Protein AF-A0A5N5NW30-F1 (afdb_monomer_lite)

Foldseek 3Di:
DVVVVVVVVVVVVVVVVVVVVVVCCVVPPDDDPPPDDPVVVVVVVVVVVVVCVVVVVVVVVVVVVVVVVVVVVVVVVVVVVVVVVVDPDPPPPPPDCPPVNVCCVPVPCVVVVVVVVVVVVVVVVVVVVVVVVVVVVVVVPDDD

Structure (mmCIF, N/CA/C/O backbone):
data_AF-A0A5N5NW30-F1
#
_entry.id   AF-A0A5N5NW30-F1
#
loop_
_atom_site.group_PDB
_atom_site.id
_atom_site.type_symbol
_atom_site.label_atom_id
_atom_site.label_alt_id
_atom_site.label_comp_id
_atom_site.label_asym_id
_atom_site.label_entity_id
_atom_site.label_seq_id
_atom_site.pdbx_PDB_ins_code
_atom_site.Cartn_x
_atom_site.Cartn_y
_atom_site.Cartn_z
_atom_site.occupancy
_atom_site.B_iso_or_equiv
_atom_site.auth_seq_id
_atom_site.auth_comp_id
_atom_site.auth_asym_id
_atom_site.auth_atom_id
_atom_site.pdbx_PDB_model_num
ATOM 1 N N . MET A 1 1 ? 29.950 3.317 -1.312 1.00 75.06 1 MET A N 1
ATOM 2 C CA . MET A 1 1 ? 28.724 3.662 -2.066 1.00 75.06 1 MET A CA 1
ATOM 3 C C . MET A 1 1 ? 27.611 2.638 -1.864 1.00 75.06 1 MET A C 1
ATOM 5 O O . MET A 1 1 ? 26.553 3.048 -1.417 1.00 75.06 1 MET A O 1
ATOM 9 N N . LEU A 1 2 ? 27.807 1.334 -2.122 1.00 92.75 2 LEU A N 1
ATOM 10 C CA . LEU A 1 2 ? 26.749 0.338 -1.855 1.00 92.75 2 LEU A CA 1
ATOM 11 C C . LEU A 1 2 ? 26.491 0.112 -0.356 1.00 92.75 2 LEU A C 1
ATOM 13 O O . LEU A 1 2 ? 25.343 0.176 0.061 1.00 92.75 2 LEU A O 1
ATOM 17 N N . ASN A 1 3 ? 27.541 -0.058 0.456 1.00 93.12 3 ASN A N 1
ATOM 18 C CA . ASN A 1 3 ? 27.385 -0.259 1.907 1.00 93.12 3 ASN A CA 1
ATOM 19 C C . ASN A 1 3 ? 26.678 0.929 2.577 1.00 93.12 3 ASN A C 1
ATOM 21 O O . ASN A 1 3 ? 25.701 0.747 3.288 1.00 93.12 3 ASN A O 1
ATOM 25 N N . THR A 1 4 ? 27.089 2.150 2.233 1.00 94.88 4 THR A N 1
ATOM 26 C CA . THR A 1 4 ? 26.446 3.387 2.697 1.00 94.88 4 THR A CA 1
ATOM 27 C C . THR A 1 4 ? 24.982 3.490 2.249 1.00 94.88 4 THR A C 1
ATOM 29 O O . THR A 1 4 ? 24.136 3.936 3.011 1.00 94.88 4 THR A O 1
ATOM 32 N N . ALA A 1 5 ? 24.646 3.055 1.027 1.00 95.44 5 ALA A N 1
ATOM 33 C CA . ALA A 1 5 ? 23.256 3.027 0.559 1.00 95.44 5 ALA A CA 1
ATOM 34 C C . ALA A 1 5 ? 22.407 1.990 1.307 1.00 95.44 5 ALA A C 1
ATOM 36 O O . ALA A 1 5 ? 21.241 2.238 1.602 1.00 95.44 5 ALA A O 1
ATOM 37 N N . GLN A 1 6 ? 22.994 0.841 1.637 1.00 96.12 6 GLN A N 1
ATOM 38 C CA . GLN A 1 6 ? 22.335 -0.186 2.433 1.00 96.12 6 GLN A CA 1
ATOM 39 C C . GLN A 1 6 ? 22.068 0.295 3.863 1.00 96.12 6 GLN A C 1
ATOM 41 O O . GLN A 1 6 ? 20.976 0.070 4.375 1.00 96.12 6 GLN A O 1
ATOM 46 N N . GLU A 1 7 ? 23.026 0.984 4.482 1.00 96.38 7 GLU A N 1
ATOM 47 C CA . GLU A 1 7 ? 22.856 1.605 5.801 1.00 96.38 7 GLU A CA 1
ATOM 48 C C . GLU A 1 7 ? 21.723 2.641 5.789 1.00 96.38 7 GLU A C 1
ATOM 50 O O . GLU A 1 7 ? 20.813 2.551 6.610 1.00 96.38 7 GLU A O 1
ATOM 55 N N . MET A 1 8 ? 21.697 3.550 4.805 1.00 96.31 8 MET A N 1
ATOM 56 C CA . MET A 1 8 ? 20.609 4.532 4.658 1.00 96.31 8 MET A CA 1
ATOM 57 C C . MET A 1 8 ? 19.235 3.868 4.480 1.00 96.31 8 MET A C 1
ATOM 59 O O . MET A 1 8 ? 18.257 4.306 5.078 1.00 96.31 8 MET A O 1
ATOM 63 N N . LEU A 1 9 ? 19.156 2.774 3.716 1.00 96.88 9 LEU A N 1
ATOM 64 C CA . LEU A 1 9 ? 17.911 2.022 3.523 1.00 96.88 9 LEU A CA 1
ATOM 65 C C . LEU A 1 9 ? 17.415 1.361 4.821 1.00 96.88 9 LEU A C 1
ATOM 67 O O . LEU A 1 9 ? 16.210 1.198 5.013 1.00 96.88 9 LEU A O 1
ATOM 71 N N . ILE A 1 10 ? 18.323 0.932 5.701 1.00 96.94 10 ILE A N 1
ATOM 72 C CA . ILE A 1 10 ? 17.952 0.377 7.010 1.00 96.94 10 ILE A CA 1
ATOM 73 C C . ILE A 1 10 ? 17.352 1.480 7.882 1.00 96.94 10 ILE A C 1
ATOM 75 O O . ILE A 1 10 ? 16.260 1.288 8.415 1.00 96.94 10 ILE A O 1
ATOM 79 N N . VAL A 1 11 ? 18.011 2.640 7.946 1.00 97.62 11 VAL A N 1
ATOM 80 C CA . VAL A 1 11 ? 17.528 3.806 8.701 1.00 97.62 11 VAL A CA 1
ATOM 81 C C . VAL A 1 11 ? 16.145 4.239 8.211 1.00 97.62 11 VAL A C 1
ATOM 83 O O . VAL A 1 11 ? 15.212 4.310 9.005 1.00 97.62 11 VAL A O 1
ATOM 86 N N . GLU A 1 12 ? 15.961 4.403 6.898 1.00 97.25 12 GLU A N 1
ATOM 87 C CA . GLU A 1 12 ? 14.670 4.791 6.313 1.00 97.25 12 GLU A CA 1
ATOM 88 C C . GLU A 1 12 ? 13.552 3.787 6.660 1.00 97.25 12 GLU A C 1
ATOM 90 O O . GLU A 1 12 ? 12.411 4.162 6.939 1.00 97.25 12 GLU A O 1
ATOM 95 N N . LYS A 1 13 ? 13.857 2.482 6.671 1.00 97.44 13 LYS A N 1
ATOM 96 C CA . LYS A 1 13 ? 12.886 1.450 7.067 1.00 97.44 13 LYS A CA 1
ATOM 97 C C . LYS A 1 13 ? 12.501 1.549 8.538 1.00 97.44 13 LYS A C 1
ATOM 99 O O . LYS A 1 13 ? 11.350 1.270 8.871 1.00 97.44 13 LYS A O 1
ATOM 104 N N . GLU A 1 14 ? 13.442 1.878 9.414 1.00 97.44 14 GLU A N 1
ATOM 105 C CA . GLU A 1 14 ? 13.169 2.069 10.838 1.00 97.44 14 GLU A CA 1
ATOM 106 C C . GLU A 1 14 ? 12.340 3.328 11.087 1.00 97.44 14 GLU A C 1
ATOM 108 O O . GLU A 1 14 ? 11.372 3.276 11.844 1.00 97.44 14 GLU A O 1
ATOM 113 N N . GLU A 1 15 ? 12.654 4.429 10.408 1.00 97.62 15 GLU A N 1
ATOM 114 C CA . GLU A 1 15 ? 11.883 5.673 10.476 1.00 97.62 15 GLU A CA 1
ATOM 115 C C . GLU A 1 15 ? 10.439 5.464 10.014 1.00 97.62 15 GLU A C 1
ATOM 117 O O . GLU A 1 15 ? 9.511 5.791 10.752 1.00 97.62 15 GLU A O 1
ATOM 122 N N . LYS A 1 16 ? 10.229 4.791 8.875 1.00 97.38 16 LYS A N 1
ATOM 123 C CA . LYS A 1 16 ? 8.880 4.456 8.384 1.00 97.38 16 LYS A CA 1
ATOM 124 C C . LYS A 1 16 ? 8.087 3.576 9.350 1.00 97.38 16 LYS A C 1
ATOM 126 O O . LYS A 1 16 ? 6.865 3.692 9.426 1.00 97.38 16 LYS A O 1
ATOM 131 N N . LYS A 1 17 ? 8.748 2.672 10.083 1.00 97.06 17 LYS A N 1
ATOM 132 C CA . LYS A 1 17 ? 8.079 1.864 11.119 1.00 97.06 17 LYS A CA 1
ATOM 133 C C . LYS A 1 17 ? 7.624 2.734 12.286 1.00 97.06 17 LYS A C 1
ATOM 135 O O . LYS A 1 17 ? 6.471 2.621 12.688 1.00 97.06 17 LYS A O 1
ATOM 140 N N . LYS A 1 18 ? 8.494 3.620 12.776 1.00 97.19 18 LYS A N 1
ATOM 141 C CA . LYS A 1 18 ? 8.165 4.557 13.860 1.00 97.19 18 LYS A CA 1
ATOM 142 C C . LYS A 1 18 ? 7.029 5.494 13.458 1.00 97.19 18 LYS A C 1
ATOM 144 O O . LYS A 1 18 ? 6.067 5.636 14.200 1.00 97.19 18 LYS A O 1
ATOM 149 N N . GLU A 1 19 ? 7.092 6.073 12.262 1.00 97.06 19 GLU A N 1
ATOM 150 C CA . GLU A 1 19 ? 6.037 6.944 11.731 1.00 97.06 19 GLU A CA 1
ATOM 151 C C . GLU A 1 19 ? 4.691 6.211 11.628 1.00 97.06 19 GLU A C 1
ATOM 153 O O . GLU A 1 19 ? 3.650 6.754 12.004 1.00 97.06 19 GLU A O 1
ATOM 158 N N . LYS A 1 20 ? 4.706 4.942 11.193 1.00 96.50 20 LYS A N 1
ATOM 159 C CA . LYS A 1 20 ? 3.509 4.095 11.170 1.00 96.50 20 LYS A CA 1
ATOM 160 C C . LYS A 1 20 ? 2.938 3.874 12.571 1.00 96.50 20 LYS A C 1
ATOM 162 O O . LYS A 1 20 ? 1.726 3.964 12.737 1.00 96.50 20 LYS A O 1
ATOM 167 N N . GLU A 1 21 ? 3.774 3.573 13.561 1.00 95.75 21 GLU A N 1
ATOM 168 C CA . GLU A 1 21 ? 3.337 3.385 14.951 1.00 95.75 21 GLU A CA 1
ATOM 169 C C . GLU A 1 21 ? 2.720 4.665 15.526 1.00 95.75 21 GLU A C 1
ATOM 171 O O . GLU A 1 21 ? 1.627 4.607 16.091 1.00 95.75 21 GLU A O 1
ATOM 176 N N . VAL A 1 22 ? 3.354 5.821 15.299 1.00 96.25 22 VAL A N 1
ATOM 177 C CA . VAL A 1 22 ? 2.825 7.132 15.709 1.00 96.25 22 VAL A CA 1
ATOM 178 C C . VAL A 1 22 ? 1.463 7.375 15.060 1.00 96.25 22 VAL A C 1
ATOM 180 O O . VAL A 1 22 ? 0.467 7.531 15.765 1.00 96.25 22 VAL A O 1
ATOM 183 N N . THR A 1 23 ? 1.377 7.261 13.734 1.00 95.69 23 THR A N 1
ATOM 184 C CA . THR A 1 23 ? 0.126 7.467 12.987 1.00 95.69 23 THR A CA 1
ATOM 185 C C . THR A 1 23 ? -0.996 6.535 13.460 1.00 95.69 23 THR A C 1
ATOM 187 O O . THR A 1 23 ? -2.151 6.948 13.568 1.00 95.69 23 THR A O 1
ATOM 190 N N . LEU A 1 24 ? -0.686 5.265 13.745 1.00 94.81 24 LEU A N 1
ATOM 191 C CA . LEU A 1 24 ? -1.678 4.300 14.227 1.00 94.81 24 LEU A CA 1
ATOM 192 C C . LEU A 1 24 ? -2.142 4.604 15.650 1.00 94.81 24 LEU A C 1
ATOM 194 O O . LEU A 1 24 ? -3.332 4.483 15.919 1.00 94.81 24 LEU A O 1
ATOM 198 N N . SER A 1 25 ? -1.239 5.015 16.539 1.00 94.38 25 SER A N 1
ATOM 199 C CA . SER A 1 25 ? -1.603 5.376 17.913 1.00 94.38 25 SER A CA 1
ATOM 200 C C . SER A 1 25 ? -2.461 6.642 17.994 1.00 94.38 25 SER A C 1
ATOM 202 O O . SER A 1 25 ? -3.344 6.719 18.846 1.00 94.38 25 SER A O 1
ATOM 204 N N . GLU A 1 26 ? -2.262 7.593 17.076 1.00 94.00 26 GLU A N 1
ATOM 205 C CA . GLU A 1 26 ? -3.113 8.779 16.934 1.00 94.00 26 GLU A CA 1
ATOM 206 C C . GLU A 1 26 ? -4.493 8.438 16.355 1.00 94.00 26 GLU A C 1
ATOM 208 O O . GLU A 1 26 ? -5.513 8.902 16.864 1.00 94.00 26 GLU A O 1
ATOM 213 N N . ARG A 1 27 ? -4.547 7.618 15.295 1.00 92.31 27 ARG A N 1
ATOM 214 C CA . ARG A 1 27 ? -5.810 7.286 14.610 1.00 92.31 27 ARG A CA 1
ATOM 215 C C . ARG A 1 27 ? -6.655 6.250 15.344 1.00 92.31 27 ARG A C 1
ATOM 217 O O . ARG A 1 27 ? -7.880 6.297 15.263 1.00 92.31 27 ARG A O 1
ATOM 224 N N . VAL A 1 28 ? -6.013 5.300 16.017 1.00 91.56 28 VAL A N 1
ATOM 225 C CA . VAL A 1 28 ? -6.661 4.176 16.702 1.00 91.56 28 VAL A CA 1
ATOM 226 C C . VAL A 1 28 ? -6.091 4.066 18.119 1.00 91.56 28 VAL A C 1
ATOM 228 O O . VAL A 1 28 ? -5.298 3.165 18.411 1.00 91.56 28 VAL A O 1
ATOM 231 N N . PRO A 1 29 ? -6.467 4.992 19.020 1.00 90.56 29 PRO A N 1
ATOM 232 C CA . PRO A 1 29 ? -6.035 4.923 20.405 1.00 90.56 29 PRO A CA 1
ATOM 233 C C . PRO A 1 29 ? -6.626 3.682 21.099 1.00 90.56 29 PRO A C 1
ATOM 235 O O . PRO A 1 29 ? -7.711 3.218 20.731 1.00 90.56 29 PRO A O 1
ATOM 238 N N . PRO A 1 30 ? -5.958 3.147 22.139 1.00 91.25 30 PRO A N 1
ATOM 239 C CA . PRO A 1 30 ? -6.471 2.012 22.898 1.00 91.25 30 PRO A CA 1
ATOM 240 C C . PRO A 1 30 ? -7.865 2.281 23.476 1.00 91.25 30 PRO A C 1
ATOM 242 O O . PRO A 1 30 ? -8.103 3.314 24.109 1.00 91.25 30 PRO A O 1
ATOM 245 N N . LEU A 1 31 ? -8.777 1.325 23.295 1.00 89.31 31 LEU A N 1
ATOM 246 C CA . LEU A 1 31 ? -10.144 1.430 23.796 1.00 89.31 31 LEU A CA 1
ATOM 247 C C . LEU A 1 31 ? -10.160 1.358 25.325 1.00 89.31 31 LEU A C 1
ATOM 249 O O . LEU A 1 31 ? -9.690 0.392 25.928 1.00 89.31 31 LEU A O 1
ATOM 253 N N . LYS A 1 32 ? -10.748 2.371 25.959 1.00 86.62 32 LYS A N 1
ATOM 254 C CA . LYS A 1 32 ? -11.019 2.377 27.397 1.00 86.62 32 LYS A CA 1
ATOM 255 C C . LYS A 1 32 ? -12.452 1.914 27.603 1.00 86.62 32 LYS A C 1
ATOM 257 O O . LYS A 1 32 ? -13.372 2.668 27.328 1.00 86.62 32 LYS A O 1
ATOM 262 N N . LEU A 1 33 ? -12.622 0.671 28.050 1.00 88.44 33 LEU A N 1
ATOM 263 C CA . LEU A 1 33 ? -13.942 0.061 28.263 1.00 88.44 33 LEU A CA 1
ATOM 264 C C . LEU A 1 33 ? -14.381 0.070 29.738 1.00 88.44 33 LEU A C 1
ATOM 266 O O . LEU A 1 33 ? -15.525 -0.234 30.060 1.00 88.44 33 LEU A O 1
ATOM 270 N N . SER A 1 34 ? -13.470 0.403 30.652 1.00 89.62 34 SER A N 1
ATOM 271 C CA . SER A 1 34 ? -13.735 0.439 32.089 1.00 89.62 34 SER A CA 1
ATOM 272 C C . SER A 1 34 ? -14.612 1.631 32.466 1.00 89.62 34 SER A C 1
ATOM 274 O O . SER A 1 34 ? -14.261 2.767 32.151 1.00 89.62 34 SER A O 1
ATOM 276 N N . GLY A 1 35 ? -15.688 1.379 33.211 1.00 88.31 35 GLY A N 1
ATOM 277 C CA . GLY A 1 35 ? -16.539 2.428 33.780 1.00 88.31 35 GLY A CA 1
ATOM 278 C C . GLY A 1 35 ? -17.621 2.972 32.845 1.00 88.31 35 GLY A C 1
ATOM 279 O O . GLY A 1 35 ? -18.324 3.889 33.254 1.00 88.31 35 GLY A O 1
ATOM 280 N N . LEU A 1 36 ? -17.781 2.413 31.638 1.00 91.19 36 LEU A N 1
ATOM 281 C CA . LEU A 1 36 ? -18.909 2.746 30.768 1.00 91.19 36 LEU A CA 1
ATOM 282 C C . LEU A 1 36 ? -20.166 1.980 31.183 1.00 91.19 36 LEU A C 1
ATOM 284 O O . LEU A 1 36 ? -20.116 0.807 31.562 1.00 91.19 36 LEU A O 1
ATOM 288 N N . SER A 1 37 ? -21.306 2.650 31.070 1.00 93.81 37 SER A N 1
ATOM 289 C CA . SER A 1 37 ? -22.620 2.028 31.157 1.00 93.81 37 SER A CA 1
ATOM 290 C C . SER A 1 37 ? -22.906 1.151 29.929 1.00 93.81 37 SER A C 1
ATOM 292 O O . SER A 1 37 ? -22.272 1.267 28.879 1.00 93.81 37 SER A O 1
ATOM 294 N N . VAL A 1 38 ? -23.906 0.272 30.039 1.00 93.31 38 VAL A N 1
ATOM 295 C CA . VAL A 1 38 ? -24.323 -0.614 28.934 1.00 93.31 38 VAL A CA 1
ATOM 296 C C . VAL A 1 38 ? -24.724 0.183 27.689 1.00 93.31 38 VAL A C 1
ATOM 298 O O . VAL A 1 38 ? -24.443 -0.247 26.573 1.00 93.31 38 VAL A O 1
ATOM 301 N N . GLN A 1 39 ? -25.357 1.342 27.869 1.00 94.94 39 GLN A N 1
ATOM 302 C CA . GLN A 1 39 ? -25.820 2.167 26.758 1.00 94.94 39 GLN A CA 1
ATOM 303 C C . GLN A 1 39 ? -24.658 2.846 26.027 1.00 94.94 39 GLN A C 1
ATOM 305 O O . GLN A 1 39 ? -24.571 2.743 24.807 1.00 94.94 39 GLN A O 1
ATOM 310 N N . GLU A 1 40 ? -23.707 3.427 26.763 1.00 93.69 40 GLU A N 1
ATOM 311 C CA . GLU A 1 40 ? -22.507 4.027 26.164 1.00 93.69 40 GLU A CA 1
ATOM 312 C C . GLU A 1 40 ? -21.644 2.979 25.443 1.00 93.69 40 GLU A C 1
ATOM 314 O O . GLU A 1 40 ? -21.035 3.268 24.414 1.00 93.69 40 GLU A O 1
ATOM 319 N N . LEU A 1 41 ? -21.620 1.737 25.941 1.00 93.81 41 LEU A N 1
ATOM 320 C CA . LEU A 1 41 ? -20.934 0.638 25.264 1.00 93.81 41 LEU A CA 1
ATOM 321 C C . LEU A 1 41 ? -21.620 0.266 23.938 1.00 93.81 41 LEU A C 1
ATOM 323 O O . LEU A 1 41 ? -20.939 0.027 22.942 1.00 93.81 41 LEU A O 1
ATOM 327 N N . GLN A 1 42 ? -22.955 0.241 23.903 1.00 95.25 42 GLN A N 1
ATOM 328 C CA . GLN A 1 42 ? -23.716 -0.002 22.672 1.00 95.25 42 GLN A CA 1
ATOM 329 C C . GLN A 1 42 ? -23.520 1.118 21.645 1.00 95.25 42 GLN A C 1
ATOM 331 O O . GLN A 1 42 ? -23.372 0.829 20.456 1.00 95.25 42 GLN A O 1
ATOM 336 N N . ASP A 1 43 ? -23.486 2.376 22.088 1.00 94.88 43 ASP A N 1
ATOM 337 C CA . ASP A 1 43 ? -23.196 3.529 21.231 1.00 94.88 43 ASP A CA 1
ATOM 338 C C . ASP A 1 43 ? -21.783 3.441 20.644 1.00 94.88 43 ASP A C 1
ATOM 340 O O . ASP A 1 43 ? -21.619 3.509 19.426 1.00 94.88 43 ASP A O 1
ATOM 344 N N . LEU A 1 44 ? -20.779 3.144 21.475 1.00 94.00 44 LEU A N 1
ATOM 345 C CA . LEU A 1 44 ? -19.404 2.939 21.019 1.00 94.00 44 LEU A CA 1
ATOM 346 C C . LEU A 1 44 ? -19.297 1.809 19.983 1.00 94.00 44 LEU A C 1
ATOM 348 O O . LEU A 1 44 ? -18.585 1.950 18.989 1.00 94.00 44 LEU A O 1
ATOM 352 N N . CYS A 1 45 ? -19.997 0.690 20.188 1.00 94.69 45 CYS A N 1
ATOM 353 C CA . CYS A 1 45 ? -20.020 -0.401 19.216 1.00 94.69 45 CYS A CA 1
ATOM 354 C C . CYS A 1 45 ? -20.610 0.048 17.871 1.00 94.69 45 CYS A C 1
ATOM 356 O O . CYS A 1 45 ? -20.035 -0.267 16.830 1.00 94.69 45 CYS A O 1
ATOM 358 N N . ARG A 1 46 ? -21.717 0.803 17.876 1.00 96.62 46 ARG A N 1
ATOM 359 C CA . ARG A 1 46 ? -22.324 1.345 16.648 1.00 96.62 46 ARG A CA 1
ATOM 360 C C . ARG A 1 46 ? -21.377 2.293 15.915 1.00 96.62 46 ARG A C 1
ATOM 362 O O . ARG A 1 46 ? -21.199 2.154 14.706 1.00 96.62 46 ARG A O 1
ATOM 369 N N . ASP A 1 47 ? -20.717 3.183 16.648 1.00 95.06 47 ASP A N 1
ATOM 370 C CA . ASP A 1 47 ? -19.753 4.129 16.085 1.00 95.06 47 ASP A CA 1
ATOM 371 C C . ASP A 1 47 ? -18.541 3.425 15.469 1.00 95.06 47 ASP A C 1
ATOM 373 O O . ASP A 1 47 ? -18.079 3.798 14.389 1.00 95.06 47 ASP A O 1
ATOM 377 N N . LEU A 1 48 ? -18.008 2.399 16.142 1.00 95.19 48 LEU A N 1
ATOM 378 C CA . LEU A 1 48 ? -16.893 1.608 15.622 1.00 95.19 48 LEU A CA 1
ATOM 379 C C . LEU A 1 48 ? -17.288 0.844 14.358 1.00 95.19 48 LEU A C 1
ATOM 381 O O . LEU A 1 48 ? -16.514 0.839 13.406 1.00 95.19 48 LEU A O 1
ATOM 385 N N . HIS A 1 49 ? -18.486 0.257 14.321 1.00 97.00 49 HIS A N 1
ATOM 386 C CA . HIS A 1 49 ? -18.995 -0.410 13.123 1.00 97.00 49 HIS A CA 1
ATOM 387 C C . HIS A 1 49 ? -19.084 0.548 11.931 1.00 97.00 49 HIS A C 1
ATOM 389 O O . HIS A 1 49 ? -18.518 0.255 10.883 1.00 97.00 49 HIS A O 1
ATOM 395 N N . HIS A 1 50 ? -19.681 1.728 12.113 1.00 97.44 50 HIS A N 1
ATOM 396 C CA . HIS A 1 50 ? -19.747 2.730 11.047 1.00 97.44 50 HIS A CA 1
ATOM 397 C C . HIS A 1 50 ? -18.351 3.186 10.588 1.00 97.44 50 HIS A C 1
ATOM 399 O O . HIS A 1 50 ? -18.099 3.360 9.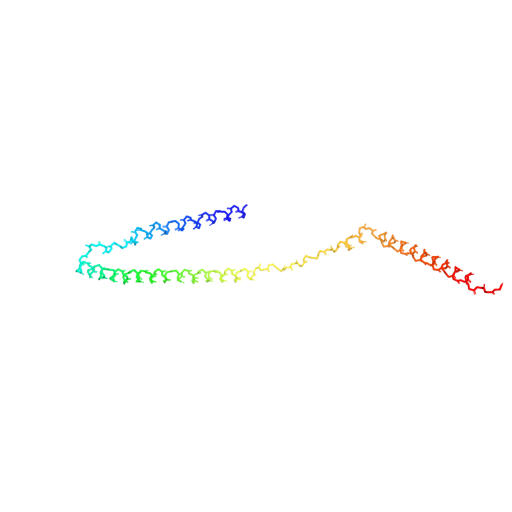398 1.00 97.44 50 HIS A O 1
ATOM 405 N N . LYS A 1 51 ? -17.409 3.385 11.521 1.00 96.12 51 LYS A N 1
ATOM 406 C CA . LYS A 1 51 ? -16.025 3.751 11.175 1.00 96.12 51 LYS A CA 1
ATOM 407 C C . LYS A 1 51 ? -15.318 2.663 10.368 1.00 96.12 51 LYS A C 1
ATOM 409 O O . LYS A 1 51 ? -14.540 3.005 9.483 1.00 96.12 51 LYS A O 1
ATOM 414 N N . ILE A 1 52 ? -15.565 1.387 10.669 1.00 96.69 52 ILE A N 1
ATOM 415 C CA . ILE A 1 52 ? -14.999 0.266 9.908 1.00 96.69 52 ILE A CA 1
ATOM 416 C C . ILE A 1 52 ? -15.472 0.330 8.457 1.00 96.69 52 ILE A C 1
ATOM 418 O O . ILE A 1 52 ? -14.629 0.242 7.571 1.00 96.69 52 ILE A O 1
ATOM 422 N N . ASP A 1 53 ? -16.765 0.556 8.217 1.00 97.62 53 ASP A N 1
ATOM 423 C CA . ASP A 1 53 ? -17.315 0.619 6.858 1.00 97.62 53 ASP A CA 1
ATOM 424 C C . ASP A 1 53 ? -16.641 1.720 6.021 1.00 97.62 53 ASP A C 1
ATOM 426 O O . ASP A 1 53 ? -16.172 1.466 4.911 1.00 97.62 53 ASP A O 1
ATOM 430 N N . VAL A 1 54 ? -16.500 2.923 6.590 1.00 97.19 54 VAL A N 1
ATOM 431 C CA . VAL A 1 54 ? -15.832 4.056 5.924 1.00 97.19 54 VAL A CA 1
ATOM 432 C C . VAL A 1 54 ? -14.353 3.758 5.649 1.00 97.19 54 VAL A C 1
ATOM 434 O O . VAL A 1 54 ? -13.861 3.986 4.546 1.00 97.19 54 VAL A O 1
ATOM 437 N N . ILE A 1 55 ? -13.625 3.227 6.637 1.00 96.94 55 ILE A N 1
ATOM 438 C CA . ILE A 1 55 ? -12.192 2.918 6.488 1.00 96.94 55 ILE A CA 1
ATOM 439 C C . ILE A 1 55 ? -11.972 1.794 5.469 1.00 96.94 55 ILE A C 1
ATOM 441 O O . ILE A 1 55 ? -10.968 1.797 4.754 1.00 96.94 55 ILE A O 1
ATOM 445 N N . ASP A 1 56 ? -12.881 0.825 5.393 1.00 97.56 56 ASP A N 1
ATOM 446 C CA . ASP A 1 56 ? -12.799 -0.269 4.431 1.00 97.56 56 ASP A CA 1
ATOM 447 C C . ASP A 1 56 ? -13.002 0.220 2.993 1.00 97.56 56 ASP A C 1
ATOM 449 O O . ASP A 1 56 ? -12.272 -0.227 2.100 1.00 97.56 56 ASP A O 1
ATOM 453 N N . GLU A 1 57 ? -13.908 1.175 2.775 1.00 97.38 57 GLU A N 1
ATOM 454 C CA . GLU A 1 57 ? -14.065 1.868 1.492 1.00 97.38 57 GLU A CA 1
ATOM 455 C C . GLU A 1 57 ? -12.787 2.634 1.112 1.00 97.38 57 GLU A C 1
ATOM 457 O O . GLU A 1 57 ? -12.225 2.416 0.034 1.00 97.38 57 GLU A O 1
ATOM 462 N N . GLU A 1 58 ? -12.240 3.443 2.026 1.00 97.00 58 GLU A N 1
ATOM 463 C CA . GLU A 1 58 ? -10.978 4.159 1.794 1.00 97.00 58 GLU A CA 1
ATOM 464 C C . GLU A 1 58 ? -9.825 3.190 1.480 1.00 97.00 58 GLU A C 1
ATOM 466 O O . GLU A 1 58 ? -9.041 3.403 0.547 1.00 97.00 58 GLU A O 1
ATOM 471 N N . ARG A 1 59 ? -9.718 2.086 2.233 1.00 97.81 59 ARG A N 1
ATOM 472 C CA . ARG A 1 59 ? -8.706 1.042 2.014 1.00 97.81 59 ARG A CA 1
ATOM 473 C C . ARG A 1 59 ? -8.845 0.425 0.628 1.00 97.81 59 ARG A C 1
ATOM 475 O O . ARG A 1 59 ? -7.824 0.165 -0.017 1.00 97.81 59 ARG A O 1
ATOM 482 N N . TYR A 1 60 ? -10.072 0.178 0.176 1.00 97.88 60 TYR A N 1
ATOM 483 C CA . TYR A 1 60 ? -10.332 -0.342 -1.161 1.00 97.88 60 TYR A CA 1
ATOM 484 C C . TYR A 1 60 ? -9.843 0.636 -2.237 1.00 97.88 60 TYR A C 1
ATOM 486 O O . TYR A 1 60 ? -9.071 0.241 -3.116 1.00 97.88 60 TYR A O 1
ATOM 494 N N . ASP A 1 61 ? -10.180 1.919 -2.117 1.00 97.56 61 ASP A N 1
ATOM 495 C CA . ASP A 1 61 ? -9.735 2.962 -3.045 1.00 97.56 61 ASP A CA 1
ATOM 496 C C . ASP A 1 61 ? -8.210 3.082 -3.118 1.00 97.56 61 ASP A C 1
ATOM 498 O O . ASP A 1 61 ? -7.628 3.176 -4.209 1.00 97.56 61 ASP A O 1
ATOM 502 N N . PHE A 1 62 ? -7.531 3.045 -1.968 1.00 97.31 62 PHE A N 1
ATOM 503 C CA . PHE A 1 62 ? -6.070 3.006 -1.929 1.00 97.31 62 PHE A CA 1
ATOM 504 C C . PHE A 1 62 ? -5.517 1.749 -2.609 1.00 97.31 62 PHE A C 1
ATOM 506 O O . PHE A 1 62 ? -4.581 1.853 -3.405 1.00 97.31 62 PHE A O 1
ATOM 513 N N . GLY A 1 63 ? -6.113 0.579 -2.364 1.00 97.81 63 GLY A N 1
ATOM 514 C CA . GLY A 1 63 ? -5.726 -0.677 -3.008 1.00 97.81 63 GLY A CA 1
ATOM 515 C C . GLY A 1 63 ? -5.841 -0.620 -4.533 1.00 97.81 63 GLY A C 1
ATOM 516 O O . GLY A 1 63 ? -4.927 -1.042 -5.247 1.00 97.81 63 GLY A O 1
ATOM 517 N N . VAL A 1 64 ? -6.915 -0.021 -5.052 1.00 98.19 64 VAL A N 1
ATOM 518 C CA . VAL A 1 64 ? -7.102 0.184 -6.495 1.00 98.19 64 VAL A CA 1
ATOM 519 C C . VAL A 1 64 ? -6.032 1.120 -7.065 1.00 98.19 64 VAL A C 1
ATOM 521 O O . VAL A 1 64 ? -5.481 0.830 -8.130 1.00 98.19 64 VAL A O 1
ATOM 524 N N . LYS A 1 65 ? -5.701 2.219 -6.374 1.00 98.06 65 LYS A N 1
ATOM 525 C CA . LYS A 1 65 ? -4.635 3.149 -6.797 1.00 98.06 65 LYS A CA 1
ATOM 526 C C . LYS A 1 65 ? -3.270 2.457 -6.856 1.00 98.06 65 LYS A C 1
ATOM 528 O O . LYS A 1 65 ? -2.581 2.577 -7.865 1.00 98.06 65 LYS A O 1
ATOM 533 N N . VAL A 1 66 ? -2.909 1.682 -5.831 1.00 98.38 66 VAL A N 1
ATOM 534 C CA . VAL A 1 66 ? -1.657 0.902 -5.815 1.00 98.38 66 VAL A CA 1
ATOM 535 C C 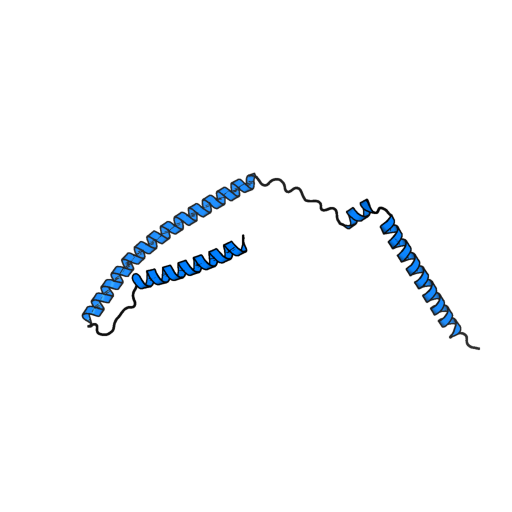. VAL A 1 66 ? -1.630 -0.107 -6.965 1.00 98.38 66 VAL A C 1
ATOM 537 O O . VAL A 1 66 ? -0.659 -0.150 -7.713 1.00 98.38 66 VAL A O 1
ATOM 540 N N . SER A 1 67 ? -2.727 -0.838 -7.191 1.00 98.12 67 SER A N 1
ATOM 541 C CA . SER A 1 67 ? -2.817 -1.808 -8.290 1.00 98.12 67 SER A CA 1
ATOM 542 C C . SER A 1 67 ? -2.651 -1.167 -9.675 1.00 98.12 67 SER A C 1
ATOM 544 O O . SER A 1 67 ? -2.045 -1.770 -10.564 1.00 98.12 67 SER A O 1
ATOM 546 N N . LYS A 1 68 ? -3.171 0.051 -9.882 1.00 98.06 68 LYS A N 1
ATOM 547 C CA . LYS A 1 68 ? -2.948 0.813 -11.122 1.00 98.06 68 LYS A CA 1
ATOM 548 C C . LYS A 1 68 ? -1.469 1.156 -11.295 1.00 98.06 68 LYS A C 1
ATOM 550 O O . LYS A 1 68 ? -0.905 0.840 -12.340 1.00 98.06 68 LYS A O 1
ATOM 555 N N . ASN A 1 69 ? -0.835 1.691 -10.254 1.00 98.19 69 ASN A N 1
ATOM 556 C CA . ASN A 1 69 ? 0.587 2.028 -10.283 1.00 98.19 69 ASN A CA 1
ATOM 557 C C . ASN A 1 69 ? 1.460 0.792 -10.562 1.00 98.19 69 ASN A C 1
ATOM 559 O O . ASN A 1 69 ? 2.381 0.857 -11.373 1.00 98.19 69 ASN A O 1
ATOM 563 N N . ASP A 1 70 ? 1.146 -0.357 -9.958 1.00 98.25 70 ASP A N 1
ATOM 564 C CA . ASP A 1 70 ? 1.870 -1.608 -10.205 1.00 98.25 70 ASP A CA 1
ATOM 565 C C . ASP A 1 70 ? 1.764 -2.054 -11.668 1.00 98.25 70 ASP A C 1
ATOM 567 O O . ASP A 1 70 ? 2.760 -2.465 -12.271 1.00 98.25 70 ASP A O 1
ATOM 571 N N . LYS A 1 71 ? 0.572 -1.943 -12.270 1.00 98.06 71 LYS A N 1
ATOM 572 C CA . LYS A 1 71 ? 0.362 -2.252 -13.693 1.00 98.06 71 LYS A CA 1
ATOM 573 C C . LYS A 1 71 ? 1.179 -1.327 -14.592 1.00 98.06 71 LYS A C 1
ATOM 575 O O . LYS A 1 71 ? 1.827 -1.809 -15.520 1.00 98.06 71 LYS A O 1
ATOM 580 N N . GLU A 1 72 ? 1.203 -0.031 -14.295 1.00 97.69 72 GLU A N 1
ATOM 581 C CA . GLU A 1 72 ? 2.004 0.949 -15.037 1.00 97.69 72 GLU A CA 1
ATOM 582 C C . GLU A 1 72 ? 3.507 0.657 -14.921 1.00 97.69 72 GLU A C 1
ATOM 584 O O . GLU A 1 72 ? 4.219 0.638 -15.928 1.00 97.69 72 GLU A O 1
ATOM 589 N N . ILE A 1 73 ? 4.000 0.339 -13.718 1.00 97.75 73 ILE A N 1
ATOM 590 C CA . ILE A 1 73 ? 5.399 -0.056 -13.493 1.00 97.75 73 ILE A CA 1
ATOM 591 C C . ILE A 1 73 ? 5.741 -1.323 -14.284 1.00 97.75 73 ILE A C 1
ATOM 593 O O . ILE A 1 73 ? 6.804 -1.393 -14.911 1.00 97.75 73 ILE A O 1
ATOM 597 N N . GLN A 1 74 ? 4.860 -2.326 -14.289 1.00 97.25 74 GLN A N 1
ATOM 598 C CA . GLN A 1 74 ? 5.055 -3.557 -15.058 1.00 97.25 74 GLN A CA 1
ATOM 599 C C . GLN A 1 74 ? 5.098 -3.288 -16.564 1.00 97.25 74 GLN A C 1
ATOM 601 O O . GLN A 1 74 ? 5.953 -3.836 -17.268 1.00 97.25 74 GLN A O 1
ATOM 606 N N . GLU A 1 75 ? 4.211 -2.432 -17.067 1.00 96.88 75 GLU A N 1
ATOM 607 C CA . GLU A 1 75 ? 4.194 -2.035 -18.471 1.00 96.88 75 GLU A CA 1
ATOM 608 C C . GLU A 1 75 ? 5.481 -1.292 -18.855 1.00 96.88 75 GLU A C 1
ATOM 610 O O . GLU A 1 75 ? 6.135 -1.645 -19.841 1.00 96.88 75 GLU A O 1
ATOM 615 N N . MET A 1 76 ? 5.903 -0.314 -18.050 1.00 96.56 76 MET A N 1
ATOM 616 C CA . MET A 1 76 ? 7.156 0.413 -18.262 1.00 96.56 76 MET A CA 1
ATOM 617 C C . MET A 1 76 ? 8.371 -0.518 -18.213 1.00 96.56 76 MET A C 1
ATOM 619 O O . MET A 1 76 ? 9.243 -0.452 -19.079 1.00 96.56 76 MET A O 1
ATOM 623 N N . THR A 1 77 ? 8.409 -1.444 -17.254 1.00 94.81 77 THR A N 1
ATOM 624 C CA . THR A 1 77 ? 9.476 -2.448 -17.136 1.00 94.81 77 THR A CA 1
ATOM 625 C C . THR A 1 77 ? 9.540 -3.329 -18.382 1.00 94.81 77 THR A C 1
ATOM 627 O O . THR A 1 77 ? 10.627 -3.570 -18.913 1.00 94.81 77 THR A O 1
ATOM 630 N N . ARG A 1 78 ? 8.386 -3.761 -18.908 1.00 93.00 78 ARG A N 1
ATOM 631 C CA . ARG A 1 78 ? 8.307 -4.516 -20.164 1.00 93.00 78 ARG A CA 1
ATOM 632 C C . ARG A 1 78 ? 8.871 -3.711 -21.337 1.00 93.00 78 ARG A C 1
ATOM 634 O O . ARG A 1 78 ? 9.713 -4.236 -22.064 1.00 93.00 78 ARG A O 1
ATOM 641 N N . LYS A 1 79 ? 8.476 -2.440 -21.483 1.00 93.81 79 LYS A N 1
ATOM 642 C CA . LYS A 1 79 ? 8.991 -1.537 -22.532 1.00 93.81 79 LYS A CA 1
ATOM 643 C C . LYS A 1 79 ? 10.511 -1.383 -22.444 1.00 93.81 79 LYS A C 1
ATOM 645 O O . LYS A 1 79 ? 11.200 -1.509 -23.454 1.00 93.81 79 LYS A O 1
ATOM 650 N N . ILE A 1 80 ? 11.058 -1.206 -21.239 1.00 91.50 80 ILE A N 1
ATOM 651 C CA . ILE A 1 80 ? 12.511 -1.129 -21.014 1.00 91.50 80 ILE A CA 1
ATOM 652 C C . ILE A 1 80 ? 13.207 -2.418 -21.463 1.00 91.50 80 ILE A C 1
ATOM 654 O O . ILE A 1 80 ? 14.260 -2.354 -22.098 1.00 91.50 80 ILE A O 1
ATOM 658 N N . ILE A 1 81 ? 12.649 -3.588 -21.140 1.00 88.69 81 ILE A N 1
ATOM 659 C CA . ILE A 1 81 ? 13.221 -4.879 -21.546 1.00 88.69 81 ILE A CA 1
ATOM 660 C C . ILE A 1 81 ? 13.198 -5.026 -23.070 1.00 88.69 81 ILE A C 1
ATOM 662 O O . ILE A 1 81 ? 14.216 -5.409 -23.646 1.00 88.69 81 ILE A O 1
ATOM 666 N N . GLU A 1 82 ? 12.088 -4.687 -23.729 1.00 87.88 82 GLU A N 1
ATOM 667 C CA . GLU A 1 82 ? 11.977 -4.741 -25.190 1.00 87.88 82 GLU A CA 1
ATOM 668 C C . GLU A 1 82 ? 12.998 -3.811 -25.866 1.00 87.88 82 GLU A C 1
ATOM 670 O O . GLU A 1 82 ? 13.720 -4.222 -26.778 1.00 87.88 82 GLU A O 1
ATOM 675 N N . MET A 1 83 ? 13.130 -2.577 -25.366 1.00 86.31 83 MET A N 1
ATOM 676 C CA . MET A 1 83 ? 14.120 -1.613 -25.851 1.00 86.31 83 MET A CA 1
ATOM 677 C C . MET A 1 83 ? 15.556 -2.112 -25.640 1.00 86.31 83 MET A C 1
ATOM 679 O O . MET A 1 83 ? 16.370 -2.059 -26.562 1.00 86.31 83 MET A O 1
ATOM 683 N N . LYS A 1 84 ? 15.875 -2.659 -24.458 1.00 79.56 84 LYS A N 1
ATOM 684 C CA . LYS A 1 84 ? 17.192 -3.258 -24.172 1.00 79.56 84 LYS A CA 1
ATOM 685 C C . LYS A 1 84 ? 17.467 -4.494 -25.036 1.00 79.56 84 LYS A C 1
ATOM 687 O O . LYS A 1 84 ? 18.617 -4.730 -25.402 1.00 79.56 84 LYS A O 1
ATOM 692 N N . GLY A 1 85 ? 16.438 -5.273 -25.373 1.00 68.06 85 GLY A N 1
ATOM 693 C CA . GLY A 1 85 ? 16.525 -6.459 -26.227 1.00 68.06 85 GLY A CA 1
ATOM 694 C C . GLY A 1 85 ? 16.956 -6.149 -27.662 1.00 68.06 85 GLY A C 1
ATOM 695 O O . GLY A 1 85 ? 17.740 -6.907 -28.227 1.00 68.06 85 GLY A O 1
ATOM 696 N N . LYS A 1 86 ? 16.540 -5.000 -28.216 1.00 61.06 86 LYS A N 1
ATOM 697 C CA . LYS A 1 86 ? 16.942 -4.533 -29.560 1.00 61.06 86 LYS A CA 1
ATOM 698 C C . LYS A 1 86 ? 18.405 -4.054 -29.635 1.00 61.06 86 LYS A C 1
ATOM 700 O O . LYS A 1 86 ? 18.962 -3.980 -30.723 1.00 61.06 86 LYS A O 1
ATOM 705 N N . MET A 1 87 ? 19.043 -3.755 -28.497 1.00 57.38 87 MET A N 1
ATOM 706 C CA . MET A 1 87 ? 20.383 -3.144 -28.405 1.00 57.38 87 MET A CA 1
ATOM 707 C C . MET A 1 87 ? 21.420 -3.977 -27.629 1.00 57.38 87 MET A C 1
ATOM 709 O O . MET A 1 87 ? 22.430 -3.442 -27.162 1.00 57.38 87 MET A O 1
ATOM 713 N N . LYS A 1 88 ? 21.246 -5.298 -27.485 1.00 61.47 88 LYS A N 1
ATOM 714 C CA . LYS A 1 88 ? 22.365 -6.124 -27.001 1.00 61.47 88 LYS A CA 1
ATOM 715 C C . LYS A 1 88 ? 23.452 -6.149 -28.077 1.00 61.47 88 LYS A C 1
ATOM 717 O O . LYS A 1 88 ? 23.329 -6.870 -29.062 1.00 61.47 88 LYS A O 1
ATOM 722 N N . ARG A 1 89 ? 24.523 -5.364 -27.886 1.00 58.66 89 ARG A N 1
ATOM 723 C CA . ARG A 1 89 ? 25.770 -5.517 -28.655 1.00 58.66 89 ARG A CA 1
ATOM 724 C C . ARG A 1 89 ? 26.125 -7.012 -28.679 1.00 58.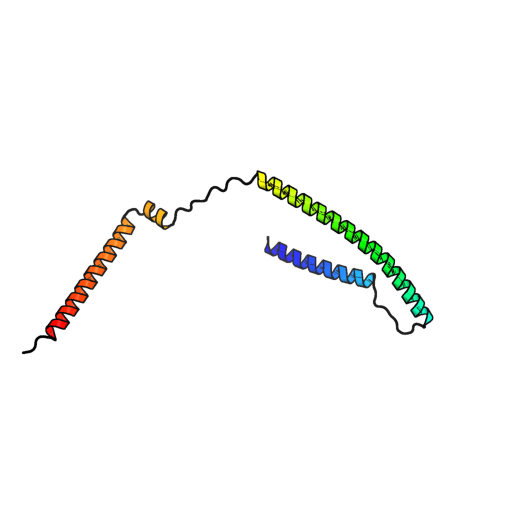66 89 ARG A C 1
ATOM 726 O O . ARG A 1 89 ? 26.122 -7.612 -27.599 1.00 58.66 89 ARG A O 1
ATOM 733 N N . PRO A 1 90 ? 26.424 -7.608 -29.850 1.00 66.25 90 PRO A N 1
ATOM 734 C CA . PRO A 1 90 ? 26.888 -8.986 -29.920 1.00 66.25 90 PRO A CA 1
ATOM 735 C C . PRO A 1 90 ? 28.015 -9.179 -28.908 1.00 66.25 90 PRO A C 1
ATOM 737 O O . PRO A 1 90 ? 28.978 -8.409 -28.892 1.00 66.25 90 PRO A O 1
ATOM 740 N N . THR A 1 91 ? 27.875 -10.154 -28.012 1.00 67.00 91 THR A N 1
ATOM 741 C CA . THR A 1 91 ? 28.896 -10.452 -27.010 1.00 67.00 91 THR A CA 1
ATOM 742 C C . THR A 1 91 ? 30.135 -10.955 -27.738 1.00 67.00 91 THR A C 1
ATOM 744 O O . THR A 1 91 ? 30.220 -12.126 -28.106 1.00 67.00 91 THR A O 1
ATOM 747 N N . LEU A 1 92 ? 31.111 -10.071 -27.955 1.00 65.19 92 LEU A N 1
ATOM 748 C CA . LEU A 1 92 ? 32.446 -10.483 -28.368 1.00 65.19 92 LEU A CA 1
ATOM 749 C C . LEU A 1 92 ? 32.975 -11.409 -27.272 1.00 65.19 92 LEU A C 1
ATOM 751 O O . LEU A 1 92 ? 33.195 -10.984 -26.133 1.00 65.19 92 LEU A O 1
ATOM 755 N N . LYS A 1 93 ? 33.108 -12.700 -27.592 1.00 70.38 93 LYS A N 1
ATOM 756 C CA . LYS A 1 93 ? 33.686 -13.682 -26.675 1.00 70.38 93 LYS A CA 1
ATOM 757 C C . LYS A 1 93 ? 35.092 -13.195 -26.331 1.00 70.38 93 LYS A C 1
ATOM 759 O O . LYS A 1 93 ? 35.958 -13.145 -27.200 1.00 70.38 93 LYS A O 1
ATOM 764 N N . ARG A 1 94 ? 35.323 -12.811 -25.071 1.00 66.81 94 ARG A N 1
ATOM 765 C CA . ARG A 1 94 ? 36.673 -12.517 -24.579 1.00 66.81 94 ARG A CA 1
ATOM 766 C C . ARG A 1 94 ? 37.452 -13.829 -24.579 1.00 66.81 94 ARG A C 1
ATOM 768 O O . ARG A 1 94 ? 37.343 -14.613 -23.640 1.00 66.81 94 ARG A O 1
ATOM 775 N N . VAL A 1 95 ? 38.211 -14.071 -25.642 1.00 68.81 95 VAL A N 1
ATOM 776 C CA . VAL A 1 95 ? 39.187 -15.159 -25.695 1.00 68.81 95 VAL A CA 1
ATOM 777 C C . VAL A 1 95 ? 40.323 -14.758 -24.761 1.00 68.81 95 VAL A C 1
ATOM 779 O O . VAL A 1 95 ? 41.174 -13.943 -25.106 1.00 68.81 95 VAL A O 1
ATOM 782 N N . ARG A 1 96 ? 40.290 -15.256 -23.523 1.00 71.25 96 ARG A N 1
ATOM 783 C CA . ARG A 1 96 ? 41.440 -15.145 -22.628 1.00 71.25 96 ARG A CA 1
ATOM 784 C C . ARG A 1 96 ? 42.473 -16.140 -23.137 1.00 71.25 96 ARG A C 1
ATOM 786 O O . ARG A 1 96 ? 42.219 -17.340 -23.111 1.00 71.25 96 ARG A O 1
ATOM 793 N N . ILE A 1 97 ? 43.606 -15.643 -23.624 1.00 71.44 97 ILE A N 1
ATOM 794 C CA . ILE A 1 97 ? 44.763 -16.498 -23.889 1.00 71.44 97 ILE A CA 1
ATOM 795 C C . ILE A 1 97 ? 45.122 -17.150 -22.545 1.00 71.44 97 ILE A C 1
ATOM 797 O O . ILE A 1 97 ? 45.307 -16.446 -21.551 1.00 71.44 97 ILE A O 1
ATOM 801 N N . SER A 1 98 ? 45.116 -18.486 -22.489 1.00 75.81 98 SER A N 1
ATOM 802 C CA . SER A 1 98 ? 45.489 -19.229 -21.279 1.00 75.81 98 SER A CA 1
ATOM 803 C C . SER A 1 98 ? 46.908 -18.841 -20.858 1.00 75.81 98 SER A C 1
ATOM 805 O O . SER A 1 98 ? 47.749 -18.570 -21.716 1.00 75.81 98 SER A O 1
ATOM 807 N N . ALA A 1 99 ? 47.191 -18.838 -19.553 1.00 71.44 99 ALA A N 1
ATOM 808 C CA . ALA A 1 99 ? 48.536 -18.574 -19.039 1.00 71.44 99 ALA A CA 1
ATOM 809 C C . ALA A 1 99 ? 49.582 -19.490 -19.700 1.00 71.44 99 ALA A C 1
ATOM 811 O O . ALA A 1 99 ? 50.671 -19.039 -20.032 1.00 71.44 99 ALA A O 1
ATOM 812 N N . GLU A 1 100 ? 49.211 -20.740 -19.988 1.00 68.94 100 GLU A N 1
ATOM 813 C CA . GLU A 1 100 ? 50.048 -21.715 -20.694 1.00 68.94 100 GLU A CA 1
ATOM 814 C C . GLU A 1 100 ? 50.330 -21.313 -22.150 1.00 68.94 100 GLU A C 1
ATOM 816 O O . GLU A 1 100 ? 51.468 -21.389 -22.610 1.00 68.94 100 GLU A O 1
ATOM 821 N N . ALA A 1 101 ? 49.324 -20.792 -22.858 1.00 74.56 101 ALA A N 1
ATOM 822 C CA . ALA A 1 101 ? 49.487 -20.300 -24.224 1.00 74.56 101 ALA A CA 1
ATOM 823 C C . ALA A 1 101 ? 50.336 -19.017 -24.270 1.00 74.56 101 ALA A C 1
ATOM 825 O O . ALA A 1 101 ? 51.166 -18.864 -25.161 1.00 74.56 101 ALA A O 1
ATOM 826 N N . MET A 1 102 ? 50.195 -18.123 -23.283 1.00 74.62 102 MET A N 1
ATOM 827 C CA . MET A 1 102 ? 51.074 -16.955 -23.143 1.00 74.62 102 MET A CA 1
ATOM 828 C C . MET A 1 102 ? 52.516 -17.359 -22.813 1.00 74.62 102 MET A C 1
ATOM 830 O O . MET A 1 102 ? 53.445 -16.845 -23.430 1.00 74.62 102 MET A O 1
ATOM 834 N N . LEU A 1 103 ? 52.719 -18.299 -21.885 1.00 72.12 103 LEU A N 1
ATOM 835 C CA . LEU A 1 103 ? 54.052 -18.776 -21.505 1.00 72.12 103 LEU A CA 1
ATOM 836 C C . LEU A 1 103 ? 54.748 -19.500 -22.660 1.00 72.12 103 LEU A C 1
ATOM 838 O O . LEU A 1 103 ? 55.935 -19.276 -22.878 1.00 72.12 103 LEU A O 1
ATOM 842 N N . SER A 1 104 ? 54.016 -20.296 -23.446 1.00 70.88 104 SER A N 1
ATOM 843 C CA . SER A 1 104 ? 54.565 -20.953 -24.636 1.00 70.88 104 SER A CA 1
ATOM 844 C C . SER A 1 104 ? 55.011 -19.957 -25.710 1.00 70.88 104 SER A C 1
ATOM 846 O O . SER A 1 104 ? 55.979 -20.228 -26.416 1.00 70.88 104 SER A O 1
ATOM 848 N N . VAL A 1 105 ? 54.324 -18.819 -25.849 1.00 72.62 105 VAL A N 1
ATOM 849 C CA . VAL A 1 105 ? 54.682 -17.772 -26.820 1.00 72.62 105 VAL A CA 1
ATOM 850 C C . VAL A 1 105 ? 55.844 -16.909 -26.312 1.00 72.62 105 VAL A C 1
ATOM 852 O O . VAL A 1 105 ? 56.725 -16.561 -27.090 1.00 72.62 105 VAL A O 1
ATOM 855 N N . LEU A 1 106 ? 55.880 -16.588 -25.013 1.00 73.81 106 LEU A N 1
ATOM 856 C CA . LEU A 1 106 ? 56.898 -15.708 -24.421 1.00 73.81 106 LEU A CA 1
ATOM 857 C C . LEU A 1 106 ? 58.229 -16.411 -24.125 1.00 73.81 106 LEU A C 1
ATOM 859 O O . LEU A 1 106 ? 59.287 -15.806 -24.271 1.00 73.81 106 LEU A O 1
ATOM 863 N N . LEU A 1 107 ? 58.191 -17.668 -23.679 1.00 69.56 107 LEU A N 1
ATOM 864 C CA . LEU A 1 107 ? 59.383 -18.419 -23.262 1.00 69.56 107 LEU A CA 1
ATOM 865 C C . LEU A 1 107 ? 59.853 -19.430 -24.317 1.00 69.56 107 LEU A C 1
ATOM 867 O O . LEU A 1 107 ? 60.931 -20.013 -24.171 1.00 69.56 107 LEU A O 1
ATOM 871 N N . GLY A 1 108 ? 59.069 -19.626 -25.383 1.00 66.25 108 GLY A N 1
ATOM 872 C CA . GLY A 1 108 ? 59.366 -20.575 -26.452 1.00 66.25 108 GLY A CA 1
ATOM 873 C C . GLY A 1 108 ? 59.610 -21.999 -25.935 1.00 66.25 108 GLY A C 1
ATOM 874 O O . GLY A 1 108 ? 59.125 -22.401 -24.876 1.00 66.25 108 GLY A O 1
ATOM 875 N N . ALA A 1 109 ? 60.411 -22.776 -26.668 1.00 61.47 109 ALA A N 1
ATOM 876 C CA . ALA A 1 109 ? 60.715 -24.174 -26.345 1.00 61.47 109 ALA A CA 1
ATOM 877 C C . ALA A 1 109 ? 61.478 -24.379 -25.018 1.00 61.47 109 ALA A C 1
ATOM 879 O O . ALA A 1 109 ? 61.481 -25.491 -24.495 1.00 61.47 109 ALA A O 1
ATOM 880 N N . LYS A 1 110 ? 62.057 -23.326 -24.414 1.00 61.50 110 LYS A N 1
ATOM 881 C CA . LYS A 1 110 ? 62.917 -23.444 -23.220 1.00 61.50 110 LYS A CA 1
ATOM 882 C C . LYS A 1 110 ? 62.202 -24.053 -22.016 1.00 61.50 110 LYS A C 1
ATOM 884 O O . LYS A 1 110 ? 62.806 -24.805 -21.254 1.00 61.50 110 LYS A O 1
ATOM 889 N N . HIS A 1 111 ? 60.919 -23.741 -21.826 1.00 61.62 111 HIS A N 1
ATOM 890 C CA . HIS A 1 111 ? 60.167 -24.310 -20.706 1.00 61.62 111 HIS A CA 1
ATOM 891 C C . HIS A 1 111 ? 59.917 -25.809 -20.914 1.00 61.62 111 HIS A C 1
ATOM 893 O O . HIS A 1 111 ? 60.109 -26.596 -19.988 1.00 61.62 111 HIS A O 1
ATOM 899 N N . LYS A 1 112 ? 59.599 -26.208 -22.150 1.00 60.38 112 LYS A N 1
ATOM 900 C CA . LYS A 1 112 ? 59.384 -27.603 -22.545 1.00 60.38 112 LYS A CA 1
ATOM 901 C C . LYS A 1 112 ? 60.675 -28.426 -22.443 1.00 60.38 112 LYS A C 1
ATOM 903 O O . LYS A 1 112 ? 60.688 -29.447 -21.766 1.00 60.38 112 LYS A O 1
ATOM 908 N N . GLU A 1 113 ? 61.786 -27.904 -22.960 1.00 58.69 113 GLU A N 1
ATOM 909 C CA . GLU A 1 113 ? 63.110 -28.538 -22.879 1.00 58.69 113 GLU A CA 1
ATOM 910 C C . GLU A 1 113 ? 63.591 -28.719 -21.430 1.00 58.69 113 GLU A C 1
ATOM 912 O O . GLU A 1 113 ? 64.151 -29.760 -21.087 1.00 58.69 113 GLU A O 1
ATOM 917 N N . SER A 1 114 ? 63.328 -27.751 -20.540 1.00 60.16 114 SER A N 1
ATOM 918 C CA . SER A 1 114 ? 63.697 -27.865 -19.120 1.00 60.16 114 SER A CA 1
ATOM 919 C C . SER A 1 114 ? 62.918 -28.960 -18.377 1.00 60.16 114 SER A C 1
ATOM 921 O O . SER A 1 114 ? 63.457 -29.621 -17.482 1.00 60.16 114 SER A O 1
ATOM 923 N N . ILE A 1 115 ? 61.653 -29.171 -18.755 1.00 64.50 115 ILE A N 1
ATOM 924 C CA . ILE A 1 115 ? 60.789 -30.204 -18.180 1.00 64.50 115 ILE A CA 1
ATOM 925 C C . ILE A 1 115 ? 61.226 -31.578 -18.697 1.00 64.50 115 ILE A C 1
ATOM 927 O O . ILE A 1 115 ? 61.412 -32.496 -17.893 1.00 64.50 115 ILE A O 1
ATOM 931 N N . ASP A 1 116 ? 61.477 -31.691 -20.001 1.00 61.03 116 ASP A N 1
ATOM 932 C CA . ASP A 1 116 ? 61.898 -32.932 -20.656 1.00 61.03 116 ASP A CA 1
ATOM 933 C C . ASP A 1 116 ? 63.291 -33.386 -20.178 1.00 61.03 116 ASP A C 1
ATOM 935 O O . ASP A 1 116 ? 63.498 -34.561 -19.863 1.00 61.03 116 ASP A O 1
ATOM 939 N N . PHE A 1 117 ? 64.237 -32.456 -19.991 1.00 59.16 117 PHE A N 1
ATOM 940 C CA . PHE A 1 117 ? 65.563 -32.763 -19.437 1.00 59.16 117 PHE A CA 1
ATOM 941 C C . PHE A 1 117 ? 65.482 -33.284 -17.993 1.00 59.16 117 PHE A C 1
ATOM 943 O O . PHE A 1 117 ? 66.138 -34.261 -17.622 1.00 59.16 117 PHE A O 1
ATOM 950 N N . LYS A 1 118 ? 64.623 -32.676 -17.165 1.00 68.38 118 LYS A N 1
ATOM 951 C CA . LYS A 1 118 ? 64.405 -33.113 -15.778 1.00 68.38 118 LYS A CA 1
ATOM 952 C C . LYS A 1 118 ? 63.703 -34.472 -15.703 1.00 68.38 118 LYS A C 1
ATOM 954 O O . LYS A 1 118 ? 63.975 -35.239 -14.777 1.00 68.38 118 LYS A O 1
ATOM 959 N N . ALA A 1 119 ? 62.810 -34.774 -16.643 1.00 70.06 119 ALA A N 1
ATOM 960 C CA . ALA A 1 119 ? 62.161 -36.078 -16.742 1.00 70.06 119 ALA A CA 1
ATOM 961 C C . ALA A 1 119 ? 63.166 -37.180 -17.118 1.00 70.06 119 ALA A C 1
ATOM 963 O O . ALA A 1 119 ? 63.199 -38.211 -16.446 1.00 70.06 119 ALA A O 1
ATOM 964 N N . ASN A 1 120 ? 64.048 -36.921 -18.089 1.00 70.88 120 ASN A N 1
ATOM 965 C CA . ASN A 1 120 ? 65.090 -37.867 -18.506 1.00 70.88 120 ASN A CA 1
ATOM 966 C C . ASN A 1 120 ? 66.118 -38.166 -17.400 1.00 70.88 120 ASN A C 1
ATOM 968 O O . ASN A 1 120 ? 66.503 -39.311 -17.197 1.00 70.88 120 ASN A O 1
ATOM 972 N N . LEU A 1 121 ? 66.526 -37.179 -16.597 1.00 66.88 121 LEU A N 1
ATOM 973 C CA . LEU A 1 121 ? 67.412 -37.452 -15.453 1.00 66.88 121 LEU A CA 1
ATOM 974 C C . LEU A 1 121 ? 66.729 -38.280 -14.352 1.00 66.88 121 LEU A C 1
ATOM 976 O O . LEU A 1 121 ? 67.390 -39.034 -13.636 1.00 66.88 121 LEU A O 1
ATOM 980 N N . LYS A 1 122 ? 65.404 -38.152 -14.196 1.00 70.62 122 LYS A N 1
ATOM 981 C CA . LYS A 1 122 ? 64.637 -38.971 -13.246 1.00 70.62 122 LYS A CA 1
ATOM 982 C C . LYS A 1 122 ? 64.503 -40.419 -13.709 1.00 70.62 122 LYS A C 1
ATOM 984 O O . LYS A 1 122 ? 64.560 -41.306 -12.861 1.00 70.62 122 LYS A O 1
ATOM 989 N N . THR A 1 123 ? 64.311 -40.671 -15.005 1.00 67.56 123 THR A N 1
ATOM 990 C CA . THR A 1 123 ? 64.237 -42.041 -15.538 1.00 67.56 123 THR A CA 1
ATOM 991 C C . THR A 1 123 ? 65.578 -42.751 -15.402 1.00 67.56 123 THR A C 1
ATOM 993 O O . THR A 1 123 ? 65.601 -43.856 -14.869 1.00 67.56 123 THR A O 1
ATOM 996 N N . VAL A 1 124 ? 66.685 -42.080 -15.734 1.00 64.44 124 VAL A N 1
ATOM 997 C CA . VAL A 1 124 ? 68.042 -42.642 -15.602 1.00 64.44 124 VAL A CA 1
ATOM 998 C C . VAL A 1 124 ? 68.368 -42.999 -14.149 1.00 64.44 124 VAL A C 1
ATOM 1000 O O . VAL A 1 124 ? 68.757 -44.130 -13.870 1.00 64.44 124 VAL A O 1
ATOM 1003 N N . LYS A 1 125 ? 68.113 -42.097 -13.186 1.00 67.19 125 LYS A N 1
ATOM 1004 C CA . LYS A 1 125 ? 68.316 -42.416 -11.757 1.00 67.19 125 LYS A CA 1
ATOM 1005 C C . LYS A 1 125 ? 67.471 -43.604 -11.291 1.00 67.19 125 LYS A C 1
ATOM 1007 O O . LYS A 1 125 ? 67.938 -44.421 -10.504 1.00 67.19 125 LYS A O 1
ATOM 1012 N N . LYS A 1 126 ? 66.233 -43.716 -11.783 1.00 70.75 126 LYS A N 1
ATOM 1013 C CA . LYS A 1 126 ? 65.334 -44.827 -11.444 1.00 70.75 126 LYS A CA 1
ATOM 1014 C C . LYS A 1 126 ? 65.807 -46.154 -12.044 1.00 70.75 126 LYS A C 1
ATOM 1016 O O . LYS A 1 126 ? 65.572 -47.200 -11.447 1.00 70.75 126 LYS A O 1
ATOM 1021 N N . GLU A 1 127 ? 66.444 -46.136 -13.211 1.00 66.88 127 GLU A N 1
ATOM 1022 C CA . GLU A 1 127 ? 67.055 -47.328 -13.808 1.00 66.88 127 GLU A CA 1
ATOM 1023 C C . GLU A 1 127 ? 68.307 -47.766 -13.046 1.00 66.88 127 GLU A C 1
ATOM 1025 O O . GLU A 1 127 ? 68.420 -48.944 -12.720 1.00 66.88 127 GLU A O 1
ATOM 1030 N N . GLU A 1 128 ? 69.188 -46.839 -12.658 1.00 63.25 128 GLU A N 1
ATOM 1031 C CA . GLU A 1 128 ? 70.365 -47.159 -11.836 1.00 63.25 128 GLU A CA 1
ATOM 1032 C C . GLU A 1 128 ? 69.984 -47.767 -10.478 1.00 63.25 128 GLU A C 1
ATOM 1034 O O . GLU A 1 128 ? 70.597 -48.738 -10.029 1.00 63.25 128 GLU A O 1
ATOM 1039 N N . GLU A 1 129 ? 68.948 -47.233 -9.828 1.00 66.19 129 GLU A N 1
ATOM 1040 C CA . GLU A 1 129 ? 68.445 -47.748 -8.553 1.00 66.19 129 GLU A CA 1
ATOM 1041 C C . GLU A 1 129 ? 67.873 -49.167 -8.703 1.00 66.19 129 GLU A C 1
ATOM 1043 O O . GLU A 1 129 ? 68.183 -50.052 -7.903 1.00 66.19 129 GLU A O 1
ATOM 1048 N N . LYS A 1 130 ? 67.133 -49.428 -9.791 1.00 69.50 130 LYS A N 1
ATOM 1049 C CA . LYS A 1 130 ? 66.641 -50.773 -10.131 1.00 69.50 130 LYS A CA 1
ATOM 1050 C C . LYS A 1 130 ? 67.773 -51.753 -10.425 1.00 69.50 130 LYS A C 1
ATOM 1052 O O . LYS A 1 130 ? 67.701 -52.893 -9.977 1.00 69.50 130 LYS A O 1
ATOM 1057 N N . VAL A 1 131 ? 68.814 -51.336 -11.149 1.00 68.75 131 VAL A N 1
ATOM 1058 C CA . VAL A 1 131 ? 69.974 -52.192 -11.452 1.00 68.75 131 VAL A CA 1
ATOM 1059 C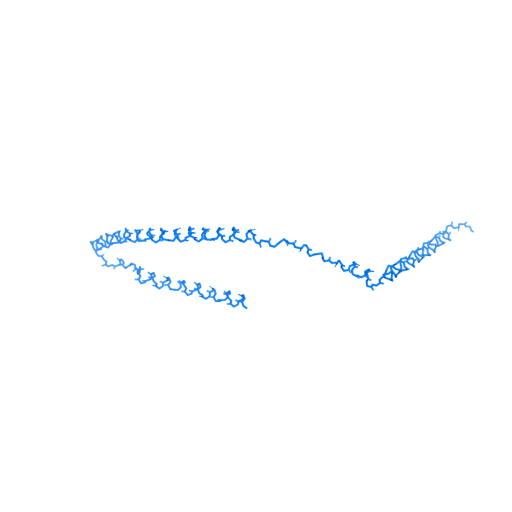 C . VAL A 1 131 ? 70.733 -52.538 -10.173 1.00 68.75 131 VAL A C 1
ATOM 1061 O O . VAL A 1 131 ? 71.049 -53.704 -9.953 1.00 68.75 131 VAL A O 1
ATOM 1064 N N . ARG A 1 132 ? 70.961 -51.568 -9.277 1.00 64.88 132 ARG A N 1
ATOM 1065 C CA . ARG A 1 132 ? 71.575 -51.829 -7.962 1.00 64.88 132 ARG A CA 1
ATOM 1066 C C . ARG A 1 132 ? 70.740 -52.790 -7.121 1.00 64.88 132 ARG A C 1
ATOM 1068 O O . ARG A 1 132 ? 71.294 -53.699 -6.505 1.00 64.88 132 ARG A O 1
ATOM 1075 N N . GLN A 1 133 ? 69.418 -52.625 -7.122 1.00 65.19 133 GLN A N 1
ATOM 1076 C CA . GLN A 1 133 ? 68.507 -53.536 -6.434 1.00 65.19 133 GLN A CA 1
ATOM 1077 C C . GLN A 1 133 ? 68.551 -54.948 -7.040 1.00 65.19 133 GLN A C 1
ATOM 1079 O O . GLN A 1 133 ? 68.564 -55.931 -6.303 1.00 65.19 133 GLN A O 1
ATOM 1084 N N . PHE A 1 134 ? 68.658 -55.060 -8.367 1.00 67.62 134 PHE A N 1
ATOM 1085 C CA . PHE A 1 134 ? 68.770 -56.340 -9.068 1.00 67.62 134 PHE A CA 1
ATOM 1086 C C . PHE A 1 134 ? 70.101 -57.055 -8.781 1.00 67.62 134 PHE A C 1
ATOM 1088 O O . PHE A 1 134 ? 70.102 -58.249 -8.494 1.00 67.62 134 PHE A O 1
ATOM 1095 N N . ILE A 1 135 ? 71.224 -56.326 -8.779 1.00 71.94 135 ILE A N 1
ATOM 1096 C CA . ILE A 1 135 ? 72.550 -56.864 -8.430 1.00 71.94 135 ILE A CA 1
ATOM 1097 C C . ILE A 1 135 ? 72.581 -57.329 -6.966 1.00 71.94 135 ILE A C 1
ATOM 1099 O O . ILE A 1 135 ? 73.067 -58.423 -6.690 1.00 71.94 135 ILE A O 1
ATOM 1103 N N . SER A 1 136 ? 72.011 -56.548 -6.041 1.00 66.94 136 SER A N 1
ATOM 1104 C CA . SER A 1 136 ? 71.871 -56.936 -4.628 1.00 66.94 136 SER A CA 1
ATOM 1105 C C . SER A 1 136 ? 71.017 -58.202 -4.455 1.00 66.94 136 SER A C 1
ATOM 1107 O O . SER A 1 136 ? 71.348 -59.092 -3.675 1.00 66.94 136 SER A O 1
ATOM 1109 N N . CYS A 1 137 ? 69.940 -58.342 -5.236 1.00 65.25 137 CYS A N 1
ATOM 1110 C CA . CYS A 1 137 ? 69.143 -59.569 -5.244 1.00 65.25 137 CYS A CA 1
ATOM 1111 C C . CYS A 1 137 ? 69.903 -60.781 -5.800 1.00 65.25 137 CYS A C 1
ATOM 1113 O O . CYS A 1 137 ? 69.657 -61.892 -5.339 1.00 65.25 137 CYS A O 1
ATOM 1115 N N . LEU A 1 138 ? 70.795 -60.596 -6.779 1.00 64.44 138 LEU A N 1
ATOM 1116 C CA . LEU A 1 138 ? 71.593 -61.680 -7.359 1.00 64.44 138 LEU A CA 1
ATOM 1117 C C . LEU A 1 138 ? 72.706 -62.157 -6.418 1.00 64.44 138 LEU A C 1
ATOM 1119 O O . LEU A 1 138 ? 72.912 -63.364 -6.309 1.00 64.44 138 LEU A O 1
ATOM 1123 N N . SER A 1 139 ? 73.378 -61.252 -5.698 1.00 60.31 139 SER A N 1
ATOM 1124 C CA . SER A 1 139 ? 74.442 -61.624 -4.751 1.00 60.31 139 SER A CA 1
ATOM 1125 C C . SER A 1 139 ? 73.927 -62.386 -3.526 1.00 60.31 139 SER A C 1
ATOM 1127 O O . SER A 1 139 ? 74.642 -63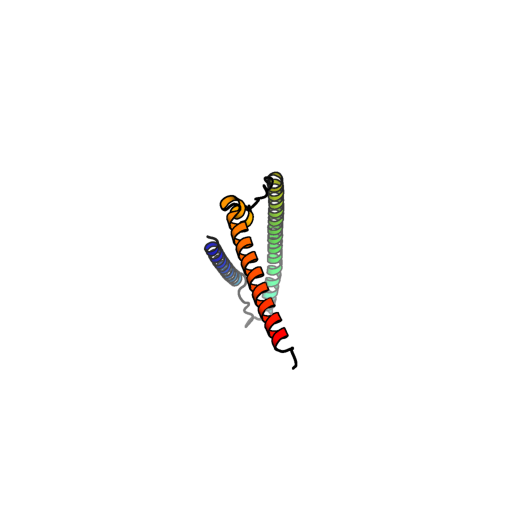.212 -2.971 1.00 60.31 139 SER A O 1
ATOM 1129 N N . LEU A 1 140 ? 72.671 -62.169 -3.126 1.00 59.50 140 LEU A N 1
ATOM 1130 C CA . LEU A 1 140 ? 72.015 -62.934 -2.058 1.00 59.50 140 LEU A CA 1
ATOM 1131 C C . LEU A 1 140 ? 71.469 -64.298 -2.528 1.00 59.50 140 LEU A C 1
ATOM 1133 O O . LEU A 1 140 ? 70.935 -65.052 -1.715 1.00 59.50 140 LEU A O 1
ATOM 1137 N N . ARG A 1 141 ? 71.568 -64.621 -3.827 1.00 57.81 141 ARG A N 1
ATOM 1138 C CA . ARG A 1 141 ? 70.978 -65.823 -4.446 1.00 57.81 141 ARG A CA 1
ATOM 1139 C C . ARG A 1 141 ? 71.985 -66.797 -5.060 1.00 57.81 141 ARG A C 1
ATOM 1141 O O . ARG A 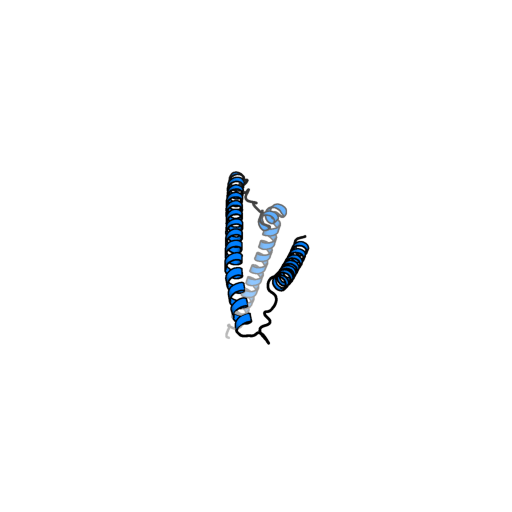1 141 ? 71.545 -67.738 -5.715 1.00 57.81 141 ARG A O 1
ATOM 1148 N N . THR A 1 142 ? 73.290 -66.620 -4.846 1.00 49.44 142 THR A N 1
ATOM 1149 C CA . THR A 1 142 ? 74.325 -67.600 -5.229 1.00 49.44 142 THR A CA 1
ATOM 1150 C C . THR A 1 142 ? 74.689 -68.503 -4.039 1.00 49.44 142 THR A C 1
ATOM 1152 O O . THR A 1 142 ? 75.366 -68.032 -3.125 1.00 49.44 142 THR A O 1
ATOM 1155 N N . PRO A 1 143 ? 74.226 -69.771 -4.010 1.00 54.34 143 PRO A N 1
ATOM 1156 C CA . PRO A 1 143 ? 74.615 -70.775 -3.022 1.00 54.34 143 PRO A CA 1
ATOM 1157 C C . PRO A 1 143 ? 75.903 -71.499 -3.448 1.00 54.34 143 PRO A C 1
ATOM 1159 O O . PRO A 1 143 ? 76.012 -71.914 -4.604 1.00 54.34 143 PRO A O 1
ATOM 1162 N N . GLY A 1 144 ? 76.826 -71.703 -2.503 1.00 49.06 144 GLY A N 1
ATOM 1163 C CA . GLY A 1 144 ? 78.032 -72.525 -2.670 1.00 49.06 144 GLY A CA 1
ATOM 1164 C C . GLY A 1 144 ? 79.296 -71.805 -2.250 1.00 49.06 144 GLY A C 1
ATOM 1165 O O . GLY A 1 144 ? 79.926 -71.203 -3.142 1.00 49.06 144 GLY A O 1
#

Secondary structure (DSSP, 8-state):
-HHHHHHHHHHHHHHHHHHHHHHHHHHSPPP--TT--HHHHHHHHHHHHHHHHHHHHHHHHHHHHHHHHHHHHHHHHHHHHHHHHHT-----------HHHHHHHHHTTHHHHHHHHHHHHHHHHHHHHHHHHHHHHHHTT---

Organism: Pangasianodon hypophthalmus (NCBI:txid310915)

pLDDT: mean 82.63, std 15.12, range [49.06, 98.38]

Sequence (144 aa):
MLNTAQEMLIVEKEEKKKEKEVTLSERVPPLKLSGLSVQELQDLCRDLHHKIDVIDEERYDFGVKVSKNDKEIQEMTRKIIEMKGKMKRPTLKRVRISAEAMLSVLLGAKHKESIDFKANLKTVKKEEEKVRQFISCLSLRTPG

InterPro domains:
  IPR001978 Troponin [PF00992] (1-125)
  IPR038077 Troponin domain superfamily [G3DSA:1.20.5.350] (1-134)
  IPR038077 Troponin domain superfamily [SSF90250] (1-131)
  IPR050875 Troponin I [PTHR13738] (1-129)

Radius of gyration: 42.52 Å; chains: 1; bounding box: 104×81×64 Å